Protein AF-A0A3P7EBY6-F1 (afdb_monomer_lite)

InterPro domains:
  IPR000242 Tyrosine-specific protein phosphatase, PTPase domain [PF00102] (104-164)
  IPR000242 Tyrosine-specific protein phosphatase, PTPase domain [PR00700] (129-136)
  IPR000242 Tyrosine-specific protein phosphatase, PTPase domain [PR00700] (144-164)
  IPR000242 Tyrosine-specific protein phosphatase, PTPase domain [PS50055] (105-172)
  IPR029021 Protein-tyrosine phosphatase-like [G3DSA:3.90.190.10] (62-171)
  IPR029021 Protein-tyrosine phosphatase-like [SSF52799] (68-164)
  IPR052782 Oocyte-to-zygote transition regulator [PTHR46163] (45-164)

pLDDT: mean 78.59, std 18.05, range [39.81, 97.44]

Structure (mmCIF, N/CA/C/O backbone):
data_AF-A0A3P7EBY6-F1
#
_entry.id   AF-A0A3P7EBY6-F1
#
loop_
_atom_site.group_PDB
_atom_site.id
_atom_site.type_symbol
_atom_site.label_atom_id
_atom_site.label_alt_id
_atom_site.label_comp_id
_atom_site.label_asym_id
_atom_site.label_entity_id
_atom_site.label_seq_id
_atom_site.pdbx_PDB_ins_code
_atom_site.Cartn_x
_atom_site.Cartn_y
_atom_site.Cartn_z
_atom_site.occupancy
_atom_site.B_iso_or_equiv
_atom_site.auth_seq_id
_atom_site.auth_comp_id
_atom_site.auth_asym_id
_atom_site.auth_atom_id
_atom_site.pdbx_PDB_model_num
ATOM 1 N N . MET A 1 1 ? -23.278 27.449 -33.862 1.00 55.69 1 MET A N 1
ATOM 2 C CA . MET A 1 1 ? -21.908 27.290 -33.321 1.00 55.69 1 MET A CA 1
ATOM 3 C C . MET A 1 1 ? -21.317 26.051 -33.979 1.00 55.69 1 MET A C 1
ATOM 5 O O . MET A 1 1 ? -21.921 24.999 -33.848 1.00 55.69 1 MET A O 1
ATOM 9 N N . THR A 1 2 ? -20.261 26.179 -34.785 1.00 80.12 2 THR A N 1
ATOM 10 C CA . THR A 1 2 ? -19.724 25.064 -35.589 1.00 80.12 2 THR A CA 1
ATOM 11 C C . THR A 1 2 ? -18.794 24.164 -34.770 1.00 80.12 2 THR A C 1
ATOM 13 O O . THR A 1 2 ? -18.192 24.604 -33.789 1.00 80.12 2 THR A O 1
ATOM 16 N N . GLU A 1 3 ? -18.652 22.904 -35.182 1.00 73.94 3 GLU A N 1
ATOM 17 C CA . GLU A 1 3 ? -17.787 21.900 -34.542 1.00 73.94 3 GLU A CA 1
ATOM 18 C C . GLU A 1 3 ? -16.321 22.367 -34.421 1.00 73.94 3 GLU A C 1
ATOM 20 O O . GLU A 1 3 ? -15.676 22.180 -33.385 1.00 73.94 3 GLU A O 1
ATOM 25 N N . ALA A 1 4 ? -15.829 23.104 -35.424 1.00 78.50 4 ALA A N 1
ATOM 26 C CA . ALA A 1 4 ? -14.504 23.723 -35.410 1.00 78.50 4 ALA A CA 1
ATOM 27 C C . ALA A 1 4 ? -14.324 24.736 -34.258 1.00 78.50 4 ALA A C 1
ATOM 29 O O . ALA A 1 4 ? -13.286 24.737 -33.587 1.00 78.50 4 ALA A O 1
ATOM 30 N N . ASN A 1 5 ? -15.350 25.545 -33.961 1.00 78.69 5 ASN A N 1
ATOM 31 C CA . ASN A 1 5 ? -15.311 26.505 -32.852 1.00 78.69 5 ASN A CA 1
ATOM 32 C C . ASN A 1 5 ? -15.300 25.796 -31.486 1.00 78.69 5 ASN A C 1
ATOM 34 O O . ASN A 1 5 ? -14.632 26.257 -30.556 1.00 78.69 5 ASN A O 1
ATOM 38 N N . TRP A 1 6 ? -15.975 24.648 -31.360 1.00 72.88 6 TRP A N 1
ATOM 39 C CA . TRP A 1 6 ? -15.968 23.847 -30.131 1.00 72.88 6 TRP A CA 1
ATOM 40 C C . TRP A 1 6 ? -14.600 23.204 -29.863 1.00 72.88 6 TRP A C 1
ATOM 42 O O . TRP A 1 6 ? -14.084 23.291 -28.743 1.00 72.88 6 TRP A O 1
ATOM 52 N N . LEU A 1 7 ? -13.969 22.630 -30.893 1.00 80.06 7 LEU A N 1
ATOM 53 C CA . LEU A 1 7 ? -12.623 22.055 -30.799 1.00 80.06 7 LEU A CA 1
ATOM 54 C C . LEU A 1 7 ? -11.572 23.113 -30.441 1.00 80.06 7 LEU A C 1
ATOM 56 O O . LEU A 1 7 ? -10.727 22.875 -29.572 1.00 80.06 7 LEU A O 1
ATOM 60 N N . HIS A 1 8 ? -11.650 24.304 -31.043 1.00 80.81 8 HIS A N 1
ATOM 61 C CA . HIS A 1 8 ? -10.743 25.406 -30.723 1.00 80.81 8 HIS A CA 1
ATOM 62 C C . HIS A 1 8 ? -10.904 25.873 -29.267 1.00 80.81 8 HIS A C 1
ATOM 64 O O . HIS A 1 8 ? -9.916 25.985 -28.536 1.00 80.81 8 HIS A O 1
ATOM 70 N N . ALA A 1 9 ? -12.143 26.048 -28.798 1.00 79.19 9 ALA A N 1
ATOM 71 C CA . ALA A 1 9 ? -12.421 26.421 -27.412 1.00 79.19 9 ALA A CA 1
ATOM 72 C C . ALA A 1 9 ? -11.970 25.340 -26.408 1.00 79.19 9 ALA A C 1
ATOM 74 O O . ALA A 1 9 ? -11.449 25.664 -25.339 1.00 79.19 9 ALA A O 1
ATOM 75 N N . LYS A 1 10 ? -12.109 24.049 -26.747 1.00 79.12 10 LYS A N 1
ATOM 76 C CA . LYS A 1 10 ? -11.603 22.927 -25.935 1.00 79.12 10 LYS A CA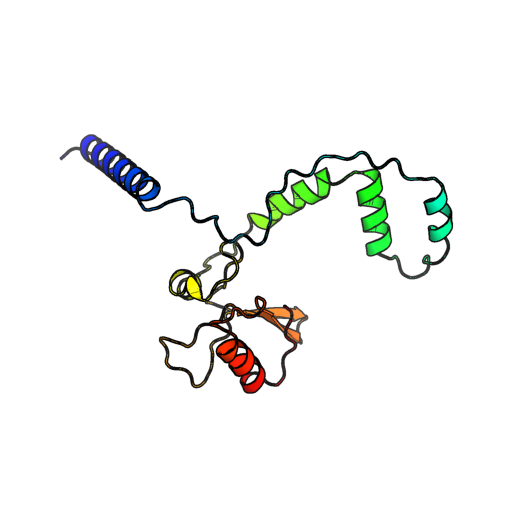 1
ATOM 77 C C . LYS A 1 10 ? -10.072 22.934 -25.860 1.00 79.12 10 LYS A C 1
ATOM 79 O O . LYS A 1 10 ? -9.518 22.754 -24.775 1.00 79.12 10 LYS A O 1
ATOM 84 N N . LYS A 1 11 ? -9.389 23.217 -26.976 1.00 79.38 11 LYS A N 1
ATOM 85 C CA . LYS A 1 11 ? -7.922 23.331 -27.039 1.00 79.38 11 LYS A CA 1
ATOM 86 C C . LYS A 1 11 ? -7.398 24.527 -26.239 1.00 79.38 11 LYS A C 1
ATOM 88 O O . LYS A 1 11 ? -6.417 24.373 -25.514 1.00 79.38 11 LYS A O 1
ATOM 93 N N . MET A 1 12 ? -8.066 25.681 -26.309 1.00 69.88 12 MET A N 1
ATOM 94 C CA . MET A 1 12 ? -7.715 26.864 -25.510 1.00 69.88 12 MET A CA 1
ATOM 95 C C . MET A 1 12 ? -7.934 26.628 -24.010 1.00 69.88 12 MET A C 1
ATOM 97 O O . MET A 1 12 ? -7.006 26.830 -23.232 1.00 69.88 12 MET A O 1
ATOM 101 N N . ARG A 1 13 ? -9.087 26.074 -23.597 1.00 69.06 13 ARG A N 1
ATOM 102 C CA . ARG A 1 13 ? -9.335 25.699 -22.188 1.00 69.06 13 ARG A CA 1
ATOM 103 C C . ARG A 1 13 ? -8.310 24.697 -21.655 1.00 69.06 13 ARG A C 1
ATOM 105 O O . ARG A 1 13 ? -7.880 24.811 -20.511 1.00 69.06 13 ARG A O 1
ATOM 112 N N . SER A 1 14 ? -7.890 23.736 -22.480 1.00 61.41 14 SER A N 1
ATOM 113 C CA . SER A 1 14 ? -6.844 22.780 -22.107 1.00 61.41 14 SER A CA 1
ATOM 114 C C . SER A 1 14 ? -5.485 23.453 -21.913 1.00 61.41 14 SER A C 1
ATOM 116 O O . SER A 1 14 ? -4.763 23.080 -20.992 1.00 61.41 14 SER A O 1
ATOM 118 N N . ARG A 1 15 ? -5.130 24.433 -22.758 1.00 59.91 15 ARG A N 1
ATOM 119 C CA . ARG A 1 15 ? -3.878 25.200 -22.642 1.00 59.91 15 ARG A CA 1
ATOM 120 C C . ARG A 1 15 ? -3.870 26.092 -21.405 1.00 59.91 15 ARG A C 1
ATOM 122 O O . ARG A 1 15 ? -2.867 26.108 -20.698 1.00 59.91 15 ARG A O 1
ATOM 129 N N . GLU A 1 16 ? -4.981 26.763 -21.114 1.00 51.06 16 GLU A N 1
ATOM 130 C CA . GLU A 1 16 ? -5.106 27.614 -19.927 1.00 51.06 16 GLU A CA 1
ATOM 131 C C . GLU A 1 16 ? -5.027 26.776 -18.643 1.00 51.06 16 GLU A C 1
ATOM 133 O O . GLU A 1 16 ? -4.253 27.095 -17.745 1.00 51.06 16 GLU A O 1
ATOM 138 N N . ARG A 1 17 ? -5.703 25.615 -18.605 1.00 51.56 17 ARG A N 1
ATOM 139 C CA . ARG A 1 17 ? -5.582 24.646 -17.501 1.00 51.56 17 ARG A CA 1
ATOM 140 C C . ARG A 1 17 ? -4.140 24.158 -17.319 1.00 51.56 17 ARG A C 1
ATOM 142 O O . ARG A 1 17 ? -3.682 24.041 -16.188 1.00 51.56 17 ARG A O 1
ATOM 149 N N . PHE A 1 18 ? -3.407 23.923 -18.411 1.00 50.25 18 PHE A N 1
ATOM 150 C CA . PHE A 1 18 ? -1.994 23.524 -18.365 1.00 50.25 18 PHE A CA 1
ATOM 151 C C . PHE A 1 18 ? -1.070 24.634 -17.834 1.00 50.25 18 PHE A C 1
ATOM 153 O O . PHE A 1 18 ? -0.132 24.343 -17.094 1.00 50.25 18 PHE A O 1
ATOM 160 N N . LYS A 1 19 ? -1.328 25.903 -18.184 1.00 50.75 19 LYS A N 1
ATOM 161 C CA . LYS A 1 19 ? -0.573 27.055 -17.661 1.00 50.75 19 LYS A CA 1
ATOM 162 C C . LYS A 1 19 ? -0.847 27.295 -16.179 1.00 50.75 19 LYS A C 1
ATOM 164 O O . LYS A 1 19 ? 0.099 27.531 -15.437 1.00 50.75 19 LYS A O 1
ATOM 169 N N . VAL A 1 20 ? -2.101 27.162 -15.739 1.00 50.56 20 VAL A N 1
ATOM 170 C CA . VAL A 1 20 ? -2.476 27.253 -14.318 1.00 50.56 20 VAL A CA 1
ATOM 171 C C . VAL A 1 20 ? -1.759 26.175 -13.496 1.00 50.56 20 VAL A C 1
ATOM 173 O O . VAL A 1 20 ? -1.232 26.479 -12.434 1.00 50.56 20 VAL A O 1
ATOM 176 N N . ILE A 1 21 ? -1.629 24.950 -14.022 1.00 48.53 21 ILE A N 1
ATOM 177 C CA . ILE A 1 21 ? -0.858 23.877 -13.366 1.00 48.53 21 ILE A CA 1
ATOM 178 C C . ILE A 1 21 ? 0.635 24.231 -13.239 1.00 48.53 21 ILE A C 1
ATOM 180 O O . ILE A 1 21 ? 1.239 23.903 -12.227 1.00 48.53 21 ILE A O 1
ATOM 184 N N . ARG A 1 22 ? 1.240 24.908 -14.228 1.00 49.22 22 ARG A N 1
ATOM 185 C CA . ARG A 1 22 ? 2.650 25.346 -14.145 1.00 49.22 22 ARG A CA 1
ATOM 186 C C . ARG A 1 22 ? 2.864 26.595 -13.282 1.00 49.22 22 ARG A C 1
ATOM 188 O O . ARG A 1 22 ? 3.963 26.781 -12.777 1.00 49.22 22 ARG A O 1
ATOM 195 N N . GLY A 1 23 ? 1.859 27.463 -13.157 1.00 39.81 23 GLY A N 1
ATOM 196 C CA . GLY A 1 23 ? 1.948 28.711 -12.391 1.00 39.81 23 GLY A CA 1
ATOM 197 C C . GLY A 1 23 ? 1.643 28.560 -10.898 1.00 39.81 23 GLY A C 1
ATOM 198 O O . GLY A 1 23 ? 2.050 29.406 -10.102 1.00 39.81 23 GLY A O 1
ATOM 199 N N . ILE A 1 24 ? 0.948 27.495 -10.489 1.00 51.81 24 ILE A N 1
ATOM 200 C CA . ILE A 1 24 ? 0.654 27.245 -9.077 1.00 51.81 24 ILE A CA 1
ATOM 201 C C . ILE A 1 24 ? 1.839 26.522 -8.433 1.00 51.81 24 ILE A C 1
ATOM 203 O O . ILE A 1 24 ? 1.903 25.301 -8.417 1.00 51.81 24 ILE A O 1
ATOM 207 N N . LYS A 1 25 ? 2.701 27.355 -7.842 1.00 42.94 25 LYS A N 1
ATOM 208 C CA . LYS A 1 25 ? 3.658 27.078 -6.761 1.00 42.94 25 LYS A CA 1
ATOM 209 C C . LYS A 1 25 ? 4.818 26.134 -7.081 1.00 42.94 25 LYS A C 1
ATOM 211 O O . LYS A 1 25 ? 4.666 25.085 -7.688 1.00 42.94 25 LYS A O 1
ATOM 216 N N . GLY A 1 26 ? 5.990 26.592 -6.632 1.00 41.97 26 GLY A N 1
ATOM 217 C CA . GLY A 1 26 ? 7.300 25.985 -6.811 1.00 41.97 26 GLY A CA 1
ATOM 218 C C . GLY A 1 26 ? 7.268 24.474 -6.692 1.00 41.97 26 GLY A C 1
ATOM 219 O O . GLY A 1 26 ? 6.550 23.936 -5.859 1.00 41.97 26 GLY A O 1
ATOM 220 N N . GLU A 1 27 ? 8.036 23.849 -7.575 1.00 49.44 27 GLU A N 1
ATOM 221 C CA . GLU A 1 27 ? 8.245 22.419 -7.761 1.00 49.44 27 GLU A CA 1
ATOM 222 C C . GLU A 1 27 ? 8.594 21.723 -6.439 1.00 49.44 27 GLU A C 1
ATOM 224 O O . GLU A 1 27 ? 9.742 21.401 -6.140 1.00 49.44 27 GLU A O 1
ATOM 229 N N . GLU A 1 28 ? 7.577 21.536 -5.602 1.00 54.88 28 GLU A N 1
ATOM 230 C CA . GLU A 1 28 ? 7.623 20.734 -4.400 1.00 54.88 28 GLU A CA 1
ATOM 231 C C . GLU A 1 28 ? 7.892 19.327 -4.917 1.00 54.88 28 GLU A C 1
ATOM 233 O O . GLU A 1 28 ? 7.037 18.719 -5.569 1.00 54.88 28 GLU A O 1
ATOM 238 N N . ARG A 1 29 ? 9.149 18.886 -4.776 1.00 55.50 29 ARG A N 1
ATOM 239 C CA . ARG A 1 29 ? 9.632 17.605 -5.296 1.00 55.50 29 ARG A CA 1
ATOM 240 C C . ARG A 1 29 ? 8.568 16.547 -5.033 1.00 55.50 29 ARG A C 1
ATOM 242 O O . ARG A 1 29 ? 8.232 16.290 -3.877 1.00 55.50 29 ARG A O 1
ATOM 249 N N . ARG A 1 30 ? 8.028 15.952 -6.105 1.00 67.19 30 ARG A N 1
ATOM 250 C CA . ARG A 1 30 ? 7.052 14.863 -5.991 1.00 67.19 30 ARG A CA 1
ATOM 251 C C . ARG A 1 30 ? 7.639 13.820 -5.049 1.00 67.19 30 ARG A C 1
ATOM 253 O O . ARG A 1 30 ? 8.742 13.338 -5.289 1.00 67.19 30 ARG A O 1
ATOM 260 N N . LYS A 1 31 ? 6.928 13.510 -3.965 1.00 79.25 31 LYS A N 1
ATOM 261 C CA . LYS A 1 31 ? 7.347 12.488 -3.004 1.00 79.25 31 LYS A CA 1
ATOM 262 C C . LYS A 1 31 ? 7.242 11.131 -3.706 1.00 79.25 31 LYS A C 1
ATOM 264 O O . LYS A 1 31 ? 6.161 10.551 -3.718 1.00 79.25 31 LYS A O 1
ATOM 269 N N . THR A 1 32 ? 8.289 10.676 -4.387 1.00 84.56 32 THR A N 1
ATOM 270 C CA . THR A 1 32 ? 8.310 9.383 -5.088 1.00 84.56 32 THR A CA 1
ATOM 271 C C . THR A 1 32 ? 9.059 8.344 -4.265 1.00 84.56 32 THR A C 1
ATOM 273 O O . THR A 1 32 ? 10.015 8.664 -3.557 1.00 84.56 32 THR A O 1
ATOM 276 N N . TYR A 1 33 ? 8.607 7.096 -4.331 1.00 81.12 33 TYR A N 1
ATOM 277 C CA . TYR A 1 33 ? 9.294 5.954 -3.744 1.00 81.12 33 TYR A CA 1
ATOM 278 C C . TYR A 1 33 ? 10.579 5.652 -4.514 1.00 81.12 33 TYR A C 1
ATOM 280 O O . TYR A 1 33 ? 11.635 5.426 -3.924 1.00 81.12 33 TYR A O 1
ATOM 288 N N . ILE A 1 34 ? 10.503 5.710 -5.846 1.00 78.12 34 ILE A N 1
ATOM 289 C CA . ILE A 1 34 ? 11.665 5.538 -6.713 1.00 78.12 34 ILE A CA 1
ATOM 290 C C . ILE A 1 34 ? 12.406 6.868 -6.768 1.00 78.12 34 ILE A C 1
ATOM 292 O O . ILE A 1 34 ? 11.870 7.879 -7.233 1.00 78.12 34 ILE A O 1
ATOM 296 N N . LYS A 1 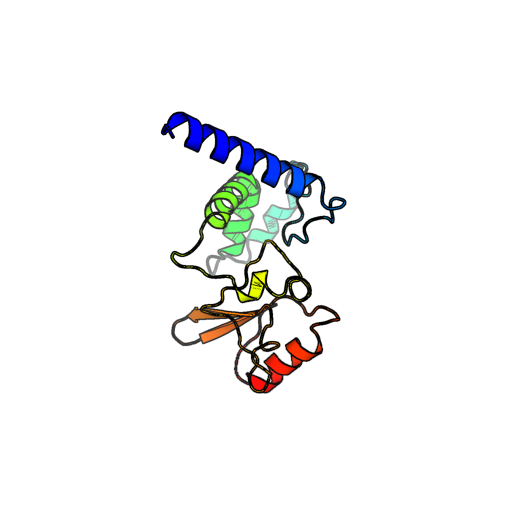35 ? 13.648 6.869 -6.286 1.00 71.50 35 LYS A N 1
ATOM 297 C CA . LYS A 1 35 ? 14.572 7.972 -6.521 1.00 71.50 35 LYS A CA 1
ATOM 298 C C . LYS A 1 35 ? 15.130 7.793 -7.926 1.00 71.50 35 LYS A C 1
ATOM 300 O O . LYS A 1 35 ? 15.818 6.809 -8.182 1.00 71.50 35 LYS A O 1
ATOM 305 N N . ASP A 1 36 ? 14.828 8.727 -8.823 1.00 62.28 36 ASP A N 1
ATOM 306 C CA . ASP A 1 36 ? 15.448 8.803 -10.149 1.00 62.28 36 ASP A CA 1
ATOM 307 C C . ASP A 1 36 ? 16.916 9.258 -9.998 1.00 62.28 36 ASP A C 1
ATOM 309 O O . ASP A 1 36 ? 17.314 10.337 -10.431 1.00 62.28 36 ASP A O 1
ATOM 313 N N . GLU A 1 37 ? 17.735 8.472 -9.302 1.00 56.56 37 GLU A N 1
ATOM 314 C CA . GLU A 1 37 ? 19.181 8.631 -9.343 1.00 56.56 37 GLU A CA 1
ATOM 315 C C . GLU A 1 37 ? 19.650 8.017 -10.662 1.00 56.56 37 GLU A C 1
ATOM 317 O O . GLU A 1 37 ? 19.382 6.850 -10.952 1.00 56.56 37 GLU A O 1
ATOM 322 N N . ALA A 1 38 ? 20.305 8.821 -11.502 1.00 50.88 38 ALA A N 1
ATOM 323 C CA . ALA A 1 38 ? 20.929 8.323 -12.717 1.00 50.88 38 ALA A CA 1
ATOM 324 C C . ALA A 1 38 ? 21.962 7.262 -12.318 1.00 50.88 38 ALA A C 1
ATOM 326 O O . ALA A 1 38 ? 23.041 7.599 -11.825 1.00 50.88 38 ALA A O 1
ATOM 327 N N . VAL A 1 39 ? 21.616 5.984 -12.490 1.00 52.25 39 VAL A N 1
ATOM 328 C CA . VAL A 1 39 ? 22.536 4.875 -12.249 1.00 52.25 39 VAL A CA 1
ATOM 329 C C . VAL A 1 39 ? 23.691 5.050 -13.227 1.00 52.25 39 VAL A C 1
ATOM 331 O O . VAL A 1 39 ? 23.535 4.831 -14.427 1.00 52.25 39 VAL A O 1
ATOM 334 N N . LYS A 1 40 ? 24.844 5.504 -12.724 1.00 48.12 40 LYS A N 1
ATOM 335 C CA . LYS A 1 40 ? 26.095 5.425 -13.473 1.00 48.12 40 LYS A CA 1
ATOM 336 C C . LYS A 1 40 ? 26.365 3.939 -13.664 1.00 48.12 40 LYS A C 1
ATOM 338 O O . LYS A 1 40 ? 26.523 3.218 -12.685 1.00 48.12 40 LYS A O 1
ATOM 343 N N . GLU A 1 41 ? 26.316 3.492 -14.912 1.00 50.03 41 GLU A N 1
ATOM 344 C CA . GLU A 1 41 ? 26.672 2.138 -15.328 1.00 50.03 41 GLU A CA 1
ATOM 345 C C . GLU A 1 41 ? 28.157 1.962 -14.970 1.00 50.03 41 GLU A C 1
ATOM 347 O O . GLU A 1 41 ? 29.035 2.474 -15.656 1.00 50.03 41 GLU A O 1
ATOM 352 N N . VAL A 1 42 ? 28.435 1.392 -13.795 1.00 50.78 42 VAL A N 1
ATOM 353 C CA . VAL A 1 42 ? 29.789 0.987 -13.421 1.00 50.78 42 VAL A CA 1
ATOM 354 C C . V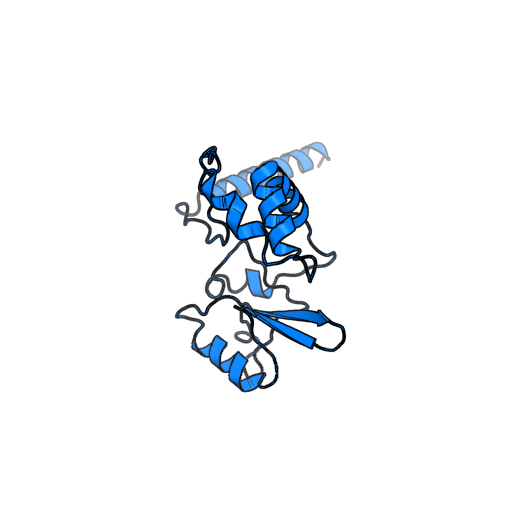AL A 1 42 ? 29.897 -0.455 -13.874 1.00 50.78 42 VAL A C 1
ATOM 356 O O . VAL A 1 42 ? 29.214 -1.321 -13.321 1.00 50.78 42 VAL A O 1
ATOM 359 N N . ASP A 1 43 ? 30.699 -0.698 -14.906 1.00 47.66 43 ASP A N 1
ATOM 360 C CA . ASP A 1 43 ? 31.098 -2.045 -15.291 1.00 47.66 43 ASP A CA 1
ATOM 361 C C . ASP A 1 43 ? 31.915 -2.618 -14.128 1.00 47.66 43 ASP A C 1
ATOM 363 O O . ASP A 1 43 ? 33.111 -2.375 -13.989 1.00 47.66 43 ASP A O 1
ATOM 367 N N . LEU A 1 44 ? 31.234 -3.296 -13.205 1.00 50.78 44 LEU A N 1
ATOM 368 C CA . LEU A 1 44 ? 31.888 -4.054 -12.151 1.00 50.78 44 LEU A CA 1
ATOM 369 C C . LEU A 1 44 ? 32.526 -5.268 -12.824 1.00 50.78 44 LEU A C 1
ATOM 371 O O . LEU A 1 44 ? 31.862 -6.280 -13.053 1.00 50.78 44 LEU A O 1
ATOM 375 N N . GLU A 1 45 ? 33.803 -5.154 -13.177 1.00 49.31 45 GLU A N 1
ATOM 376 C CA . GLU A 1 45 ? 34.631 -6.310 -13.500 1.00 49.31 45 GLU A CA 1
ATOM 377 C C . GLU A 1 45 ? 34.637 -7.228 -12.267 1.00 49.31 45 GLU A C 1
ATOM 379 O O . GLU A 1 45 ? 35.133 -6.874 -11.199 1.00 49.31 45 GLU A O 1
ATOM 384 N N . LEU A 1 46 ? 33.965 -8.378 -12.376 1.00 49.56 46 LEU A N 1
ATOM 385 C CA . LEU A 1 46 ? 33.843 -9.345 -11.287 1.00 49.56 46 LEU A CA 1
ATOM 386 C C . LEU A 1 46 ? 35.225 -9.918 -10.943 1.00 49.56 46 LEU A C 1
ATOM 388 O O . LEU A 1 46 ? 35.777 -10.711 -11.711 1.00 49.56 46 LEU A O 1
ATOM 392 N N . ASP A 1 47 ? 35.737 -9.583 -9.760 1.00 43.12 47 ASP A N 1
ATOM 393 C CA . ASP A 1 47 ? 36.972 -10.163 -9.240 1.00 43.12 47 ASP A CA 1
ATOM 394 C C . ASP A 1 47 ? 36.871 -11.689 -9.090 1.00 43.12 47 ASP A C 1
ATOM 396 O O . ASP A 1 47 ? 35.883 -12.253 -8.602 1.00 43.12 47 ASP A O 1
ATOM 400 N N . SER A 1 48 ? 37.951 -12.371 -9.484 1.00 52.22 48 SER A N 1
ATOM 401 C CA . SER A 1 48 ? 38.066 -13.836 -9.537 1.00 52.22 48 SER A CA 1
ATOM 402 C C . SER A 1 48 ? 37.787 -14.538 -8.200 1.00 52.22 48 SER A C 1
ATOM 404 O O . SER A 1 48 ? 37.461 -15.724 -8.203 1.00 52.22 48 SER A O 1
ATOM 406 N N . ALA A 1 49 ? 37.873 -13.822 -7.077 1.00 47.56 49 ALA A N 1
ATOM 407 C CA . ALA A 1 49 ? 37.624 -14.352 -5.737 1.00 47.56 49 ALA A CA 1
ATOM 408 C C . ALA A 1 49 ? 36.165 -14.800 -5.511 1.00 47.56 49 ALA A C 1
ATOM 410 O O . ALA A 1 49 ? 35.899 -15.596 -4.616 1.00 47.56 49 ALA A O 1
ATOM 411 N N . TYR A 1 50 ? 35.208 -14.345 -6.331 1.00 48.28 50 TYR A N 1
ATOM 412 C CA . TYR A 1 50 ? 33.801 -14.739 -6.181 1.00 48.28 50 TYR A CA 1
ATOM 413 C C . TYR A 1 50 ? 33.490 -16.150 -6.718 1.00 48.28 50 TYR A C 1
ATOM 415 O O . TYR A 1 50 ? 32.433 -16.707 -6.425 1.00 48.28 50 TYR A O 1
ATOM 423 N N . LYS A 1 51 ? 34.400 -16.765 -7.488 1.00 49.38 51 LYS A N 1
ATOM 424 C CA . LYS A 1 51 ? 34.172 -18.101 -8.065 1.00 49.38 51 LYS A CA 1
ATOM 425 C C . LYS A 1 51 ? 34.081 -19.207 -7.006 1.00 49.38 51 LYS A C 1
ATOM 427 O O . LYS A 1 51 ? 33.358 -20.176 -7.228 1.00 49.38 51 LYS A O 1
ATOM 432 N N . ASP A 1 52 ? 34.722 -19.036 -5.851 1.00 48.09 52 ASP A N 1
ATOM 433 C CA . ASP A 1 52 ? 34.850 -20.105 -4.851 1.00 48.09 52 ASP A CA 1
ATOM 434 C C . ASP A 1 52 ? 33.659 -20.195 -3.880 1.00 48.09 52 ASP A C 1
ATOM 436 O O . ASP A 1 52 ? 33.399 -21.253 -3.310 1.00 48.09 52 ASP A O 1
ATOM 440 N N . ALA A 1 53 ? 32.856 -19.133 -3.741 1.00 48.91 53 ALA A N 1
ATOM 441 C CA . ALA A 1 53 ? 31.669 -19.142 -2.876 1.00 48.91 53 ALA A CA 1
ATOM 442 C C . ALA A 1 53 ? 30.487 -19.960 -3.450 1.00 48.91 53 ALA A C 1
ATOM 444 O O . ALA A 1 53 ? 29.500 -20.206 -2.760 1.00 48.91 53 ALA A O 1
ATOM 445 N N . ILE A 1 54 ? 30.579 -20.390 -4.712 1.00 48.28 54 ILE A N 1
ATOM 446 C CA . ILE A 1 54 ? 29.477 -20.976 -5.493 1.00 48.28 54 ILE A CA 1
ATOM 447 C C . ILE A 1 54 ? 29.251 -22.466 -5.181 1.00 48.28 54 ILE A C 1
ATOM 449 O O . ILE A 1 54 ? 28.161 -22.985 -5.405 1.00 48.28 54 ILE A O 1
ATOM 453 N N . ALA A 1 55 ? 30.239 -23.174 -4.631 1.00 48.03 55 ALA A N 1
ATOM 454 C CA . ALA A 1 55 ? 30.167 -24.632 -4.503 1.00 48.03 55 ALA A CA 1
ATOM 455 C C . ALA A 1 55 ? 29.214 -25.149 -3.401 1.00 48.03 55 ALA A C 1
ATOM 457 O O . ALA A 1 55 ? 28.968 -26.351 -3.331 1.00 48.03 55 ALA A O 1
ATOM 458 N N . VAL A 1 56 ? 28.680 -24.288 -2.525 1.00 48.38 56 VAL A N 1
ATOM 459 C CA . VAL A 1 56 ? 28.008 -24.738 -1.287 1.00 48.38 56 VAL A CA 1
ATOM 460 C C . VAL A 1 56 ? 26.473 -24.777 -1.372 1.00 48.38 56 VAL A C 1
ATOM 462 O O . VAL A 1 56 ? 25.844 -25.442 -0.551 1.00 48.38 56 VAL A O 1
ATOM 465 N N . THR A 1 57 ? 25.827 -24.158 -2.362 1.00 44.00 57 THR A N 1
ATOM 466 C CA . THR A 1 57 ? 24.351 -24.009 -2.366 1.00 44.00 57 THR A CA 1
ATOM 467 C C . THR A 1 57 ? 23.588 -24.952 -3.306 1.00 44.00 57 THR A C 1
ATOM 469 O O . THR A 1 57 ? 22.379 -24.814 -3.476 1.00 44.00 57 THR A O 1
ATOM 472 N N . ASP A 1 58 ? 24.242 -25.977 -3.853 1.00 49.75 58 ASP A N 1
ATOM 473 C CA . ASP A 1 58 ? 23.739 -26.793 -4.973 1.00 49.75 58 ASP A CA 1
ATOM 474 C C . ASP A 1 58 ? 22.609 -27.806 -4.645 1.00 49.75 58 ASP A C 1
ATOM 476 O O . ASP A 1 58 ? 22.492 -28.843 -5.295 1.00 49.75 58 ASP A O 1
ATOM 480 N N . LYS A 1 59 ? 21.767 -27.581 -3.620 1.00 50.78 59 LYS A N 1
ATOM 481 C CA . LYS A 1 59 ? 20.715 -28.559 -3.233 1.00 50.78 59 LYS A CA 1
ATOM 482 C C . LYS A 1 59 ? 19.289 -28.058 -3.051 1.00 50.78 59 LYS A C 1
ATOM 484 O O . LYS A 1 59 ? 18.392 -28.859 -2.808 1.00 50.78 59 LYS A O 1
ATOM 489 N N . ILE A 1 60 ? 19.028 -26.788 -3.288 1.00 52.81 60 ILE A N 1
ATOM 490 C CA . ILE A 1 60 ? 17.694 -26.276 -3.610 1.00 52.81 60 ILE A CA 1
ATOM 491 C C . ILE A 1 60 ? 18.014 -25.252 -4.672 1.00 52.81 60 ILE A C 1
ATOM 493 O O . ILE A 1 60 ? 18.786 -24.360 -4.354 1.00 52.81 60 ILE A O 1
ATOM 497 N N . GLY A 1 61 ? 17.541 -25.421 -5.912 1.00 58.75 61 GLY A N 1
ATOM 498 C CA . GLY A 1 61 ? 17.846 -24.488 -6.999 1.00 58.75 61 GLY A CA 1
ATOM 499 C C . GLY A 1 61 ? 17.550 -23.069 -6.532 1.00 58.75 61 GLY A C 1
ATOM 500 O O . GLY A 1 61 ? 16.388 -22.667 -6.464 1.00 58.75 61 GLY A O 1
ATOM 501 N N . ASP A 1 62 ? 18.589 -22.372 -6.081 1.00 77.00 62 ASP A N 1
ATOM 502 C CA . ASP A 1 62 ? 18.423 -21.141 -5.340 1.00 77.00 62 ASP A CA 1
ATOM 503 C C . ASP A 1 62 ? 18.140 -20.085 -6.391 1.00 77.00 62 ASP A C 1
ATOM 505 O O . ASP A 1 62 ? 19.040 -19.552 -7.041 1.00 77.00 62 ASP A O 1
ATOM 509 N N . ASN A 1 63 ? 16.852 -19.843 -6.622 1.00 83.25 63 ASN A N 1
ATOM 510 C CA . ASN A 1 63 ? 16.393 -18.861 -7.591 1.00 83.25 63 ASN A CA 1
ATOM 511 C C . ASN A 1 63 ? 17.039 -17.492 -7.331 1.00 83.25 63 ASN A C 1
ATOM 513 O O . ASN A 1 63 ? 17.209 -16.727 -8.278 1.00 83.25 63 ASN A O 1
ATOM 517 N N . ALA A 1 64 ? 17.430 -17.183 -6.085 1.00 86.75 64 ALA A N 1
ATOM 518 C CA . ALA A 1 64 ? 18.183 -15.975 -5.784 1.00 86.75 64 ALA A CA 1
ATOM 519 C C . ALA A 1 64 ? 19.604 -16.052 -6.354 1.00 86.75 64 ALA A C 1
ATOM 521 O O . ALA A 1 64 ? 20.020 -15.120 -7.038 1.00 86.75 64 ALA A O 1
ATOM 522 N N . PHE A 1 65 ? 20.319 -17.163 -6.159 1.00 86.75 65 PHE A N 1
ATOM 523 C CA . PHE A 1 65 ? 21.643 -17.370 -6.750 1.00 86.75 65 PHE A CA 1
ATOM 524 C C . PHE A 1 65 ? 21.609 -17.300 -8.286 1.00 86.75 65 PHE A C 1
ATOM 526 O O . PHE A 1 65 ? 22.413 -16.597 -8.901 1.00 86.75 65 PHE A O 1
ATOM 533 N N . GLU A 1 66 ? 20.634 -17.954 -8.920 1.00 87.06 66 GLU A N 1
ATOM 534 C CA . GLU A 1 66 ? 20.439 -17.878 -10.373 1.00 87.06 66 GLU A CA 1
ATOM 535 C C . GLU A 1 66 ? 20.088 -16.472 -10.862 1.00 87.06 66 GLU A C 1
ATOM 537 O O . GLU A 1 66 ? 20.590 -16.023 -11.900 1.00 87.06 66 GLU A O 1
ATOM 542 N N . CYS A 1 67 ? 19.263 -15.749 -10.104 1.00 84.94 67 CYS A N 1
ATOM 543 C CA . CYS A 1 67 ? 18.931 -14.355 -10.371 1.00 84.94 67 CYS A CA 1
ATOM 544 C C . CYS A 1 67 ? 20.185 -13.474 -10.310 1.00 84.94 67 CYS A C 1
ATOM 546 O O . CYS A 1 67 ? 20.485 -12.779 -11.282 1.00 84.94 67 CYS A O 1
ATOM 548 N N . VAL A 1 68 ? 20.969 -13.570 -9.228 1.00 90.75 68 VAL A N 1
ATOM 549 C CA . VAL A 1 68 ? 22.229 -12.829 -9.050 1.00 90.75 68 VAL A CA 1
ATOM 550 C C . VAL A 1 68 ? 23.187 -13.137 -10.196 1.00 90.75 68 VAL A C 1
ATOM 552 O O . VAL A 1 68 ? 23.663 -12.224 -10.866 1.00 90.75 68 VAL A O 1
ATOM 555 N N . ARG A 1 69 ? 23.401 -14.419 -10.507 1.00 90.00 69 ARG A N 1
ATOM 556 C CA . ARG A 1 69 ? 24.259 -14.853 -11.615 1.00 90.00 69 ARG A CA 1
ATOM 557 C C . ARG A 1 69 ? 23.799 -14.295 -12.963 1.00 90.00 69 ARG A C 1
ATOM 559 O O . ARG A 1 69 ? 24.627 -13.905 -13.786 1.00 90.00 69 ARG A O 1
ATOM 566 N N . THR A 1 70 ? 22.491 -14.248 -13.199 1.00 89.81 70 THR A N 1
ATOM 567 C CA . THR A 1 70 ? 21.907 -13.687 -14.424 1.00 89.81 70 THR A CA 1
ATOM 568 C C . THR A 1 70 ? 22.093 -12.172 -14.495 1.00 89.81 70 THR A C 1
ATOM 570 O O . THR A 1 70 ? 22.472 -11.670 -15.555 1.00 89.81 70 THR A O 1
ATOM 573 N N . ILE A 1 71 ? 21.895 -11.456 -13.384 1.00 91.44 71 ILE A N 1
ATOM 574 C CA . ILE A 1 71 ? 22.102 -10.004 -13.285 1.00 91.44 71 ILE A CA 1
ATOM 575 C C . ILE A 1 71 ? 23.578 -9.655 -13.504 1.00 91.44 71 ILE A C 1
ATOM 577 O O . ILE A 1 71 ? 23.870 -8.787 -14.321 1.00 91.44 71 ILE A O 1
ATOM 581 N N . CYS A 1 72 ? 24.517 -10.367 -12.871 1.00 90.81 72 CYS A N 1
ATOM 582 C CA . CYS A 1 72 ? 25.952 -10.141 -13.074 1.00 90.81 72 CYS A CA 1
ATOM 583 C C . CYS A 1 72 ? 26.381 -10.371 -14.533 1.00 90.81 72 CYS A C 1
ATOM 585 O O . CYS A 1 72 ? 27.244 -9.664 -15.036 1.00 90.81 72 CYS A O 1
ATOM 587 N N . ARG A 1 73 ? 25.779 -11.342 -15.235 1.00 92.31 73 ARG A N 1
ATOM 588 C CA . ARG A 1 73 ? 26.125 -11.663 -16.634 1.00 92.31 73 ARG A CA 1
ATOM 589 C C . ARG A 1 73 ? 25.465 -10.752 -17.671 1.00 92.31 73 ARG A C 1
ATOM 591 O O . ARG A 1 73 ? 26.050 -10.523 -18.722 1.00 92.31 73 ARG A O 1
ATOM 598 N N . ARG A 1 74 ? 24.222 -10.314 -17.439 1.00 91.56 74 ARG A N 1
ATOM 599 C CA . ARG A 1 74 ? 23.418 -9.541 -18.412 1.00 91.56 74 ARG A CA 1
ATOM 600 C C . ARG A 1 74 ? 23.297 -8.052 -18.067 1.00 91.56 74 ARG A C 1
ATOM 602 O O . ARG A 1 74 ? 22.711 -7.300 -18.848 1.00 91.56 74 ARG A O 1
ATOM 609 N N . GLY A 1 75 ? 23.811 -7.638 -16.911 1.00 91.56 75 GLY A N 1
ATOM 610 C CA . GLY A 1 75 ? 23.647 -6.296 -16.361 1.00 91.56 75 GLY A CA 1
ATOM 611 C C . GLY A 1 75 ? 22.213 -6.002 -15.904 1.00 91.56 75 GLY A C 1
ATOM 612 O O . GLY A 1 75 ? 21.344 -6.876 -15.856 1.00 91.56 75 GLY A O 1
ATOM 613 N N . LEU A 1 76 ? 21.947 -4.729 -15.592 1.00 90.62 76 LEU A N 1
ATOM 614 C CA . LEU A 1 76 ? 20.646 -4.266 -15.084 1.00 90.62 76 LEU A CA 1
ATOM 615 C C . LEU A 1 76 ? 19.623 -3.948 -16.188 1.00 90.62 76 LEU A C 1
ATOM 617 O O . LEU A 1 76 ? 18.433 -3.802 -15.913 1.00 90.62 76 LEU A O 1
ATOM 621 N N . ARG A 1 77 ? 20.043 -3.843 -17.454 1.00 89.31 77 ARG A N 1
ATOM 622 C CA . ARG A 1 77 ? 19.148 -3.436 -18.555 1.00 89.31 77 ARG A CA 1
ATOM 623 C C . ARG A 1 77 ? 17.909 -4.338 -18.703 1.00 89.31 77 ARG A C 1
ATOM 625 O O . ARG A 1 77 ? 16.821 -3.780 -18.859 1.00 89.31 77 ARG A O 1
ATOM 632 N N . PRO A 1 78 ? 18.008 -5.685 -18.629 1.00 90.62 78 PRO A N 1
ATOM 633 C CA . PRO A 1 78 ? 16.831 -6.549 -18.714 1.00 90.62 78 PRO A CA 1
ATOM 634 C C . PRO A 1 78 ? 15.840 -6.306 -17.570 1.00 90.62 78 PRO A C 1
ATOM 636 O O . PRO A 1 78 ? 14.662 -6.084 -17.833 1.00 90.62 78 PRO A O 1
ATOM 639 N N . ILE A 1 79 ? 16.316 -6.242 -16.320 1.00 89.31 79 ILE A N 1
ATOM 640 C CA . ILE A 1 79 ? 15.438 -6.043 -15.158 1.00 89.31 79 ILE A CA 1
ATOM 641 C C . ILE A 1 79 ? 14.795 -4.649 -15.157 1.00 89.31 79 ILE A C 1
ATOM 643 O O . ILE A 1 79 ? 13.623 -4.513 -14.816 1.00 89.31 79 ILE A O 1
ATOM 647 N N . LEU A 1 80 ? 15.506 -3.617 -15.627 1.00 89.12 80 LEU A N 1
ATOM 648 C CA . LEU A 1 80 ? 14.942 -2.275 -15.807 1.00 89.12 80 LEU A CA 1
ATOM 649 C C . LEU A 1 80 ? 13.849 -2.250 -16.886 1.00 89.12 80 LEU A C 1
ATOM 651 O O . LEU A 1 80 ? 12.831 -1.577 -16.716 1.00 89.12 80 LEU A O 1
ATOM 655 N N . LYS A 1 81 ? 14.027 -2.996 -17.984 1.00 89.31 81 LYS A N 1
ATOM 656 C CA . LYS A 1 81 ? 13.015 -3.134 -19.043 1.00 89.31 81 LYS A CA 1
ATOM 657 C C . LYS A 1 81 ? 11.767 -3.863 -18.538 1.00 89.31 81 LYS A C 1
ATOM 659 O O . LYS A 1 81 ? 10.648 -3.420 -18.819 1.00 89.31 81 LYS A O 1
ATOM 664 N N . ASP A 1 82 ? 11.950 -4.939 -17.779 1.00 89.44 82 ASP A N 1
ATOM 665 C CA . ASP A 1 82 ? 10.850 -5.698 -17.179 1.00 89.44 82 ASP A CA 1
ATOM 666 C C . ASP A 1 82 ? 10.096 -4.832 -16.167 1.00 89.44 82 ASP A C 1
ATOM 668 O O . ASP A 1 82 ? 8.874 -4.698 -16.246 1.00 89.44 82 ASP A O 1
ATOM 672 N N . PHE A 1 83 ? 10.823 -4.122 -15.300 1.00 88.12 83 PHE A N 1
ATOM 673 C CA . PHE A 1 83 ? 10.248 -3.165 -14.361 1.00 88.12 83 PHE A CA 1
ATOM 674 C C . PHE A 1 83 ? 9.448 -2.060 -15.067 1.00 88.12 83 PHE A C 1
ATOM 676 O O . PHE A 1 83 ? 8.313 -1.774 -14.687 1.00 88.12 83 PHE A O 1
ATOM 683 N N . ALA A 1 84 ? 9.991 -1.471 -16.138 1.00 88.44 84 ALA A N 1
ATOM 684 C CA . ALA A 1 84 ? 9.301 -0.451 -16.929 1.00 88.44 84 ALA A CA 1
ATOM 685 C C . ALA A 1 84 ? 8.029 -0.978 -17.616 1.00 88.44 84 ALA A C 1
ATOM 687 O O . ALA A 1 84 ? 7.118 -0.199 -17.905 1.00 88.44 84 ALA A O 1
ATOM 688 N N . THR A 1 85 ? 7.962 -2.283 -17.888 1.00 90.00 85 THR A N 1
ATOM 689 C CA . THR A 1 85 ? 6.770 -2.944 -18.432 1.00 90.00 85 THR A CA 1
ATOM 690 C C . THR A 1 85 ? 5.732 -3.165 -17.332 1.00 90.00 85 THR A C 1
ATOM 692 O O . THR A 1 85 ? 4.575 -2.783 -17.497 1.00 90.00 85 THR A O 1
ATOM 695 N N . ILE A 1 86 ? 6.153 -3.699 -16.183 1.00 88.62 86 ILE A N 1
ATOM 696 C CA . ILE A 1 86 ? 5.274 -4.040 -15.055 1.00 88.62 86 ILE A CA 1
ATOM 697 C C . ILE A 1 86 ? 4.701 -2.788 -14.386 1.00 88.62 86 ILE A C 1
ATOM 699 O O . ILE A 1 86 ? 3.508 -2.741 -14.107 1.00 88.62 86 ILE A O 1
ATOM 703 N N . ARG A 1 87 ? 5.502 -1.735 -14.182 1.00 84.38 87 ARG A N 1
ATOM 704 C CA . ARG A 1 87 ? 5.058 -0.496 -13.515 1.00 84.38 87 ARG A CA 1
ATOM 705 C C . ARG A 1 87 ? 3.912 0.217 -14.253 1.00 84.38 87 ARG A C 1
ATOM 707 O O . ARG A 1 87 ? 3.219 1.036 -13.660 1.00 84.38 87 ARG A O 1
ATOM 714 N N . LYS A 1 88 ? 3.701 -0.074 -15.541 1.00 83.25 88 LYS A N 1
ATOM 715 C CA . LYS A 1 88 ? 2.589 0.477 -16.337 1.00 83.25 88 LYS A CA 1
ATOM 716 C C . LYS A 1 88 ? 1.268 -0.260 -16.117 1.00 83.25 88 LYS A C 1
ATOM 718 O O . LYS A 1 88 ? 0.233 0.228 -16.566 1.00 83.25 88 LYS A O 1
ATOM 723 N N . PHE A 1 89 ? 1.297 -1.432 -15.488 1.00 87.31 89 PHE A N 1
ATOM 724 C CA . PHE A 1 89 ? 0.099 -2.211 -15.230 1.00 87.31 89 PHE A CA 1
ATOM 725 C C . PHE A 1 89 ? -0.789 -1.504 -14.204 1.00 87.31 89 PHE A C 1
ATOM 727 O O . PHE A 1 89 ? -0.368 -1.212 -13.087 1.00 87.31 89 PHE A O 1
ATOM 734 N N . LEU A 1 90 ? -2.043 -1.280 -14.588 1.00 86.06 90 LEU A N 1
ATOM 735 C CA . LEU A 1 90 ? -3.111 -0.829 -13.710 1.00 86.06 90 LEU A CA 1
ATOM 736 C C . LEU A 1 90 ? -4.272 -1.808 -13.882 1.00 86.06 90 LEU A C 1
ATOM 738 O O . LEU A 1 90 ? -4.722 -2.001 -15.016 1.00 86.06 90 LEU A O 1
ATOM 742 N N . PRO A 1 91 ? -4.755 -2.444 -12.803 1.00 83.94 91 PRO A N 1
ATOM 743 C CA . PRO A 1 91 ? -5.962 -3.248 -12.883 1.00 83.94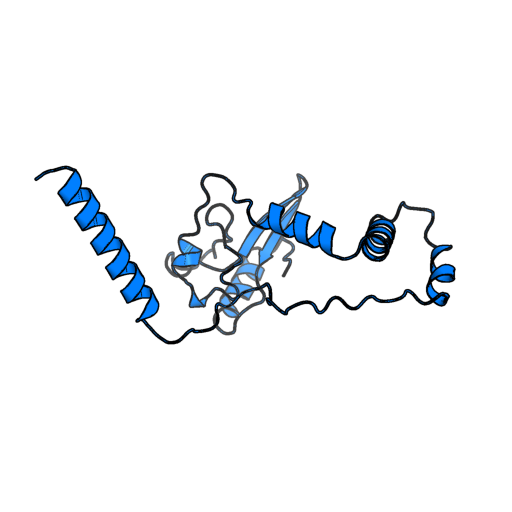 91 PRO A CA 1
ATOM 744 C C . PRO A 1 91 ? -7.135 -2.427 -13.454 1.00 83.94 91 PRO A C 1
ATOM 746 O O . PRO A 1 91 ? -7.192 -1.210 -13.248 1.00 83.94 91 PRO A O 1
ATOM 749 N N . PRO A 1 92 ? -8.082 -3.058 -14.167 1.00 87.81 92 PRO A N 1
ATOM 750 C CA . PRO A 1 92 ? -9.288 -2.369 -14.610 1.00 87.81 92 PRO A CA 1
ATOM 751 C C . PRO A 1 92 ? -10.101 -1.876 -13.404 1.00 87.81 92 PRO A C 1
ATOM 753 O O . PRO A 1 92 ? -10.061 -2.479 -12.331 1.00 87.81 92 PRO A O 1
ATOM 756 N N . GLU A 1 93 ? -10.843 -0.783 -13.599 1.00 90.06 93 GLU A N 1
ATOM 757 C CA . GLU A 1 93 ? -11.781 -0.227 -12.605 1.00 90.06 93 GLU A CA 1
ATOM 758 C C . GLU A 1 93 ? -11.141 0.140 -11.253 1.00 90.06 93 GLU A C 1
ATOM 760 O O . GLU A 1 93 ? -11.796 0.121 -10.209 1.00 90.06 93 GLU A O 1
ATOM 765 N N . ILE A 1 94 ? -9.851 0.489 -11.243 1.00 91.94 94 ILE A N 1
ATOM 766 C CA . ILE A 1 94 ? -9.210 0.988 -10.026 1.00 91.94 94 ILE A CA 1
ATOM 767 C C . ILE A 1 94 ? -9.780 2.348 -9.627 1.00 91.94 94 ILE A C 1
ATOM 769 O O . ILE A 1 94 ? -10.041 3.212 -10.465 1.00 91.94 94 ILE A O 1
ATOM 773 N N . THR A 1 95 ? -9.910 2.554 -8.321 1.00 96.06 95 THR A N 1
ATOM 774 C CA . THR A 1 95 ? -10.232 3.854 -7.739 1.00 96.06 95 THR A CA 1
ATOM 775 C C . THR A 1 95 ? -9.248 4.172 -6.616 1.00 96.06 95 THR A C 1
ATOM 777 O O . THR A 1 95 ? -8.821 3.284 -5.870 1.00 96.06 95 THR A O 1
ATOM 780 N N . THR A 1 96 ? -8.867 5.445 -6.532 1.00 95.19 96 THR A N 1
ATOM 781 C CA . THR A 1 96 ? -7.900 6.008 -5.574 1.00 95.19 96 THR A CA 1
ATOM 782 C C . THR A 1 96 ? -8.481 7.240 -4.874 1.00 95.19 96 THR A C 1
ATOM 784 O O . THR A 1 96 ? -7.762 8.156 -4.492 1.00 95.19 96 THR A O 1
ATOM 787 N N . ILE A 1 97 ? -9.803 7.292 -4.703 1.00 96.56 97 ILE A N 1
ATOM 788 C CA . ILE A 1 97 ? -10.540 8.471 -4.236 1.00 96.56 97 ILE A CA 1
ATOM 789 C C . ILE A 1 97 ? -10.035 8.920 -2.863 1.00 96.56 97 ILE A C 1
ATOM 791 O O . ILE A 1 97 ? -9.808 10.112 -2.652 1.00 96.56 97 ILE A O 1
ATOM 795 N N . MET A 1 98 ? -9.857 7.989 -1.920 1.00 96.50 98 MET A N 1
ATOM 796 C CA . MET A 1 98 ? -9.372 8.342 -0.581 1.00 96.50 98 MET A CA 1
ATOM 797 C C . MET A 1 98 ? -7.886 8.714 -0.606 1.00 96.50 98 MET A C 1
ATOM 799 O O . MET A 1 98 ? -7.486 9.656 0.074 1.00 96.50 98 MET A O 1
ATOM 803 N N . PHE A 1 99 ? -7.088 8.048 -1.445 1.00 96.62 99 PHE A N 1
ATOM 804 C CA . PHE A 1 99 ? -5.685 8.403 -1.664 1.00 96.62 99 PHE A CA 1
ATOM 805 C C . PHE A 1 99 ? -5.539 9.851 -2.151 1.00 96.62 99 PHE A C 1
ATOM 807 O O . PHE A 1 99 ? -4.798 10.624 -1.546 1.00 96.62 99 PHE A O 1
ATOM 814 N N . ASP A 1 100 ? -6.311 10.250 -3.163 1.00 95.88 100 ASP A N 1
ATOM 815 C CA . ASP A 1 100 ? -6.277 11.600 -3.736 1.00 95.88 100 ASP A CA 1
ATOM 816 C C . ASP A 1 100 ? -6.853 12.662 -2.782 1.00 95.88 100 ASP A C 1
ATOM 818 O O . ASP A 1 100 ? -6.449 13.826 -2.809 1.00 95.88 100 ASP A O 1
ATOM 822 N N . ARG A 1 101 ? -7.792 12.272 -1.910 1.00 96.19 101 ARG A N 1
ATOM 823 C CA . ARG A 1 101 ? -8.439 13.169 -0.941 1.00 96.19 101 ARG A CA 1
ATOM 824 C C . ARG A 1 101 ? -7.551 13.528 0.249 1.00 96.19 101 ARG A C 1
ATOM 826 O O . ARG A 1 101 ? -7.707 14.620 0.796 1.00 96.19 101 ARG A O 1
ATOM 833 N N . TYR A 1 102 ? -6.650 12.637 0.660 1.00 95.38 102 TYR A N 1
ATOM 834 C CA . TYR A 1 102 ? -5.814 12.808 1.855 1.00 95.38 102 TYR A CA 1
ATOM 835 C C . TYR A 1 102 ? -4.308 12.782 1.526 1.00 95.38 102 TYR A C 1
ATOM 837 O O . TYR A 1 102 ? -3.577 11.962 2.083 1.00 95.38 102 TYR A O 1
ATOM 845 N N . PRO A 1 103 ? -3.798 13.698 0.677 1.00 94.19 103 PRO A N 1
ATOM 846 C CA . PRO A 1 103 ? -2.401 13.684 0.233 1.00 94.19 103 PRO A CA 1
ATOM 847 C C . PRO A 1 103 ? -1.397 13.856 1.380 1.00 94.19 103 PRO A C 1
ATOM 849 O O . PRO A 1 103 ? -0.292 13.329 1.305 1.00 94.19 103 PRO A O 1
ATOM 852 N N . ALA A 1 104 ? -1.784 14.544 2.460 1.00 93.69 104 ALA A N 1
ATOM 853 C CA . ALA A 1 104 ? -0.951 14.683 3.652 1.00 93.69 104 ALA A CA 1
ATOM 854 C C . ALA A 1 104 ? -0.672 13.334 4.332 1.00 93.69 104 ALA A C 1
ATOM 856 O O . ALA A 1 104 ? 0.406 13.145 4.864 1.00 93.69 104 ALA A O 1
ATOM 857 N N . LYS A 1 105 ? -1.588 12.361 4.248 1.00 95.62 105 LYS A N 1
ATOM 858 C CA . LYS A 1 105 ? -1.396 11.028 4.836 1.00 95.62 105 LYS A CA 1
ATOM 859 C C . LYS A 1 105 ? -0.600 10.074 3.933 1.00 95.62 105 LYS A C 1
ATOM 861 O O . LYS A 1 105 ? -0.414 8.916 4.301 1.00 95.62 105 LYS A O 1
ATOM 866 N N . ASN A 1 106 ? -0.131 10.522 2.765 1.00 95.56 106 ASN A N 1
ATOM 867 C CA . ASN A 1 106 ? 0.591 9.693 1.800 1.00 95.56 106 ASN A CA 1
ATOM 868 C C . ASN A 1 106 ? 2.079 10.061 1.791 1.00 95.56 106 ASN A C 1
ATOM 870 O O . ASN A 1 106 ? 2.462 11.180 1.441 1.00 95.56 106 ASN A O 1
ATOM 874 N N . ARG A 1 107 ? 2.936 9.095 2.131 1.00 95.06 107 ARG A N 1
ATOM 875 C CA . ARG A 1 107 ? 4.394 9.240 2.072 1.00 95.06 107 ARG A CA 1
ATOM 876 C C . ARG A 1 107 ? 4.875 9.276 0.627 1.00 95.06 107 ARG A C 1
ATOM 878 O O . ARG A 1 107 ? 5.757 10.067 0.308 1.00 95.06 107 ARG A O 1
ATOM 885 N N . TYR A 1 108 ? 4.282 8.439 -0.224 1.00 93.25 108 TYR A N 1
ATOM 886 C CA . TYR A 1 108 ? 4.656 8.276 -1.625 1.00 93.25 108 TYR A CA 1
ATOM 887 C C . TYR A 1 108 ? 3.460 8.545 -2.541 1.00 93.25 108 TYR A C 1
ATOM 889 O O . TYR A 1 108 ? 2.364 8.031 -2.334 1.00 93.25 108 TYR A O 1
ATOM 897 N N . THR A 1 109 ? 3.682 9.366 -3.562 1.00 89.88 109 THR A N 1
ATOM 898 C CA . THR A 1 109 ? 2.677 9.795 -4.550 1.00 89.88 109 THR A CA 1
ATOM 899 C C . THR A 1 109 ? 2.594 8.860 -5.755 1.00 89.88 109 THR A C 1
ATOM 901 O O . THR A 1 109 ? 1.597 8.862 -6.468 1.00 89.88 109 THR A O 1
ATOM 904 N N . ASP A 1 110 ? 3.627 8.050 -5.976 1.00 89.06 110 ASP A N 1
ATOM 905 C CA . ASP A 1 110 ? 3.739 7.046 -7.038 1.00 89.06 110 ASP A CA 1
ATOM 906 C C . ASP A 1 110 ? 3.329 5.633 -6.586 1.00 89.06 110 ASP A C 1
ATOM 908 O O . ASP A 1 110 ? 3.258 4.726 -7.414 1.00 89.06 110 ASP A O 1
ATOM 912 N N . VAL A 1 111 ? 3.012 5.449 -5.300 1.00 92.12 111 VAL A N 1
ATOM 913 C CA . VAL A 1 111 ? 2.466 4.206 -4.739 1.00 92.12 111 VAL A CA 1
ATOM 914 C C . VAL A 1 111 ? 1.006 4.446 -4.360 1.00 92.12 111 VAL A C 1
ATOM 916 O O . VAL A 1 111 ? 0.702 5.027 -3.319 1.00 92.12 111 VAL A O 1
ATOM 919 N N . MET A 1 112 ? 0.086 4.023 -5.224 1.00 93.44 112 MET A N 1
ATOM 920 C CA . MET A 1 112 ? -1.350 4.261 -5.042 1.00 93.44 112 MET A CA 1
ATOM 921 C C . MET A 1 112 ? -1.948 3.373 -3.944 1.00 93.44 112 MET A C 1
ATOM 923 O O . MET A 1 112 ? -1.704 2.168 -3.921 1.00 93.44 112 MET A O 1
ATOM 927 N N . CYS A 1 113 ? -2.803 3.952 -3.095 1.00 95.62 113 CYS A N 1
ATOM 928 C CA . CYS A 1 113 ? -3.682 3.193 -2.201 1.00 95.62 113 CYS A CA 1
ATOM 929 C C . CYS A 1 113 ? -5.035 2.963 -2.890 1.00 95.62 113 CYS A C 1
ATOM 931 O O . CYS A 1 113 ? -5.741 3.913 -3.234 1.00 95.62 113 CYS A O 1
ATOM 933 N N . LEU A 1 114 ? -5.386 1.696 -3.123 1.00 95.75 114 LEU A N 1
ATOM 934 C CA . LEU A 1 114 ? -6.592 1.318 -3.870 1.00 95.75 114 LEU A CA 1
ATOM 935 C C . LEU A 1 114 ? -7.821 1.288 -2.957 1.00 95.75 114 LEU A C 1
ATOM 937 O O . LEU A 1 114 ? -7.815 0.557 -1.968 1.00 95.75 114 LEU A O 1
ATOM 941 N N . ASP A 1 115 ? -8.917 1.972 -3.303 1.00 96.38 115 ASP A N 1
ATOM 942 C CA . ASP A 1 115 ? -10.094 2.021 -2.416 1.00 96.38 115 ASP A CA 1
ATOM 943 C C . ASP A 1 115 ? -10.732 0.640 -2.206 1.00 96.38 115 ASP A C 1
ATOM 945 O O . ASP A 1 115 ? -11.236 0.349 -1.124 1.00 96.38 115 ASP A O 1
ATOM 949 N N . LYS A 1 116 ? -10.690 -0.226 -3.228 1.00 95.06 116 LYS A N 1
ATOM 950 C CA . LYS A 1 116 ? -11.297 -1.568 -3.193 1.00 95.06 116 LYS A CA 1
ATOM 951 C C . LYS A 1 116 ? -10.692 -2.466 -2.114 1.00 95.06 116 LYS A C 1
ATOM 953 O O . LYS A 1 116 ? -11.388 -3.316 -1.565 1.00 95.06 116 LYS A O 1
ATOM 958 N N . THR A 1 117 ? -9.399 -2.311 -1.841 1.00 94.31 117 THR A N 1
ATOM 959 C CA . THR A 1 117 ? -8.665 -3.160 -0.893 1.00 94.31 117 THR A CA 1
ATOM 960 C C . THR A 1 117 ? -8.057 -2.373 0.256 1.00 94.31 117 THR A C 1
ATOM 962 O O . THR A 1 117 ? -7.324 -2.961 1.047 1.00 94.31 117 THR A O 1
ATOM 965 N N . ARG A 1 118 ? -8.323 -1.065 0.375 1.00 96.00 118 ARG A N 1
ATOM 966 C CA . ARG A 1 118 ? -7.757 -0.258 1.460 1.00 96.00 118 ARG A CA 1
ATOM 967 C C . ARG A 1 118 ? -8.179 -0.810 2.815 1.00 96.00 118 ARG A C 1
ATOM 969 O O . ARG A 1 118 ? -9.292 -1.315 2.988 1.00 96.00 118 ARG A O 1
ATOM 976 N N . VAL A 1 119 ? -7.307 -0.668 3.799 1.00 95.38 119 VAL A N 1
ATOM 977 C CA . VAL A 1 119 ? -7.687 -0.863 5.191 1.00 95.38 119 VAL A CA 1
ATOM 978 C C . VAL A 1 119 ? -8.535 0.336 5.611 1.00 95.38 119 VAL A C 1
ATOM 980 O O . VAL A 1 119 ? -8.131 1.488 5.471 1.00 95.38 119 VAL A O 1
ATOM 983 N N . VAL A 1 120 ? -9.745 0.062 6.094 1.00 95.38 120 VAL A N 1
ATOM 984 C CA . VAL A 1 120 ? -10.642 1.078 6.655 1.00 95.38 120 VAL A CA 1
ATOM 985 C C . VAL A 1 120 ? -10.467 1.063 8.166 1.00 95.38 120 VAL A C 1
ATOM 987 O O . VAL A 1 120 ? -10.682 0.021 8.795 1.00 95.38 120 VAL A O 1
ATOM 990 N N . LEU A 1 121 ? -10.075 2.194 8.753 1.00 94.94 121 LEU A N 1
ATOM 991 C CA . LEU A 1 121 ? -9.934 2.303 10.203 1.00 94.94 121 LEU A CA 1
ATOM 992 C C . LEU A 1 121 ? -11.318 2.211 10.857 1.00 94.94 121 LEU A C 1
ATOM 994 O O . LEU A 1 121 ? -12.127 3.135 10.781 1.00 94.94 121 LEU A O 1
ATOM 998 N N . LYS A 1 122 ? -11.597 1.072 11.494 1.00 91.50 122 LYS A N 1
ATOM 999 C CA . LYS A 1 122 ? -12.845 0.846 12.234 1.00 91.50 122 LYS A CA 1
ATOM 1000 C C . LYS A 1 122 ? -12.920 1.772 13.446 1.00 91.50 122 LYS A C 1
ATOM 1002 O O . LYS A 1 122 ? -11.892 2.156 14.002 1.00 91.50 122 LYS A O 1
ATOM 1007 N N . ASP A 1 123 ? -14.139 2.109 13.853 1.00 90.94 123 ASP A N 1
ATOM 1008 C CA . ASP A 1 123 ? -14.429 3.005 14.981 1.00 90.94 123 ASP A CA 1
ATOM 1009 C C . ASP A 1 123 ? -13.855 4.429 14.819 1.00 90.94 123 ASP A C 1
ATOM 1011 O O . ASP A 1 123 ? -13.793 5.193 15.781 1.00 90.94 123 ASP A O 1
ATOM 1015 N N . ARG A 1 124 ? -13.449 4.807 13.597 1.00 89.81 124 ARG A N 1
ATOM 1016 C CA . ARG A 1 124 ? -13.126 6.187 13.226 1.00 89.81 124 ARG A CA 1
ATOM 1017 C C . ARG A 1 124 ? -14.300 6.815 12.462 1.00 89.81 124 ARG A C 1
ATOM 1019 O O . ARG A 1 124 ? -15.011 6.114 11.737 1.00 89.81 124 ARG A O 1
ATOM 1026 N N . PRO A 1 125 ? -14.502 8.139 12.571 1.00 91.50 125 PRO A N 1
ATOM 1027 C CA . PRO A 1 125 ? -15.427 8.863 11.707 1.00 91.50 125 PRO A CA 1
ATOM 1028 C C . PRO A 1 125 ? -15.130 8.620 10.221 1.00 91.50 125 PRO A C 1
ATOM 1030 O O . PRO A 1 125 ? -13.971 8.540 9.822 1.00 91.50 125 PRO A O 1
ATOM 1033 N N . ARG A 1 126 ? -16.163 8.576 9.370 1.00 89.38 126 ARG A N 1
ATOM 1034 C CA . ARG A 1 126 ? -16.023 8.289 7.924 1.00 89.38 126 ARG A CA 1
ATOM 1035 C C . ARG A 1 126 ? -15.120 9.280 7.174 1.00 89.38 126 ARG A C 1
ATOM 1037 O O . ARG A 1 126 ? -14.565 8.957 6.132 1.00 89.38 126 ARG A O 1
ATOM 1044 N N . ASN A 1 127 ? -14.981 10.501 7.683 1.00 91.25 127 ASN A N 1
ATOM 1045 C CA . ASN A 1 127 ? -14.076 11.517 7.141 1.00 91.25 127 ASN A CA 1
ATOM 1046 C C . ASN A 1 127 ? -12.630 11.398 7.665 1.00 91.25 127 ASN A C 1
ATOM 1048 O O . ASN A 1 127 ? -11.792 12.202 7.260 1.00 91.25 127 ASN A O 1
ATOM 1052 N N . ASN A 1 128 ? -12.339 10.424 8.531 1.00 92.75 128 ASN A N 1
ATOM 1053 C CA . ASN A 1 128 ? -11.020 10.145 9.095 1.00 92.75 128 ASN A CA 1
ATOM 1054 C C . ASN A 1 128 ? -10.744 8.628 9.215 1.00 92.75 128 ASN A C 1
ATOM 1056 O O . ASN A 1 128 ? -10.057 8.183 10.129 1.00 92.75 128 ASN A O 1
ATOM 1060 N N . ASP A 1 129 ? -11.293 7.821 8.302 1.00 95.38 129 ASP A N 1
ATOM 1061 C CA . ASP A 1 129 ? -11.112 6.360 8.286 1.00 95.38 129 ASP A CA 1
ATOM 1062 C C . ASP A 1 129 ? -9.952 5.891 7.381 1.00 95.38 129 ASP A C 1
ATOM 1064 O O . ASP A 1 129 ? -9.764 4.689 7.169 1.00 95.38 129 ASP A O 1
ATOM 1068 N N . TYR A 1 130 ? -9.206 6.842 6.807 1.00 97.44 130 TYR A N 1
ATOM 1069 C CA . TYR A 1 130 ? -8.168 6.598 5.812 1.00 97.44 130 TYR A CA 1
ATOM 1070 C C . TYR A 1 130 ? -6.777 6.463 6.437 1.00 97.44 130 TYR A C 1
ATOM 1072 O O . TYR A 1 130 ? -6.309 7.367 7.135 1.00 97.44 130 TYR A O 1
ATOM 1080 N N . ILE A 1 131 ? -6.114 5.366 6.070 1.00 96.94 131 ILE A N 1
ATOM 1081 C CA . ILE A 1 131 ? -4.683 5.102 6.213 1.00 96.94 131 ILE A CA 1
ATOM 1082 C C . ILE A 1 131 ? -4.159 4.548 4.876 1.00 96.94 131 ILE A C 1
ATOM 1084 O O . ILE A 1 131 ? -4.882 3.843 4.167 1.00 96.94 131 ILE A O 1
ATOM 1088 N N . HIS A 1 132 ? -2.912 4.864 4.512 1.00 97.00 132 HIS A N 1
ATOM 1089 C CA . HIS A 1 132 ? -2.256 4.333 3.309 1.00 97.00 132 HIS A CA 1
ATOM 1090 C C . HIS A 1 132 ? -1.799 2.884 3.540 1.00 97.00 132 HIS A C 1
ATOM 1092 O O . HIS A 1 132 ? -0.632 2.598 3.808 1.00 97.00 132 HIS A O 1
ATOM 1098 N N . ALA A 1 133 ? -2.770 1.975 3.513 1.00 96.81 133 ALA A N 1
ATOM 1099 C CA . ALA A 1 133 ? -2.569 0.548 3.691 1.00 96.81 133 ALA A CA 1
ATOM 1100 C C . ALA A 1 133 ? -3.610 -0.241 2.892 1.00 96.81 133 ALA A C 1
ATOM 1102 O O . ALA A 1 133 ? -4.783 0.136 2.846 1.00 96.81 133 ALA A O 1
ATOM 1103 N N . ASN A 1 134 ? -3.208 -1.370 2.310 1.00 95.69 134 ASN A N 1
ATOM 1104 C CA . ASN A 1 134 ? -4.065 -2.244 1.514 1.00 95.69 134 ASN A CA 1
ATOM 1105 C C . ASN A 1 134 ? -3.963 -3.700 1.972 1.00 95.69 134 ASN A C 1
ATOM 1107 O O . ASN A 1 134 ? -2.895 -4.199 2.323 1.00 95.69 134 ASN A O 1
ATOM 1111 N N . TRP A 1 135 ? -5.086 -4.404 1.897 1.00 94.44 135 TRP A N 1
ATOM 1112 C CA . TRP A 1 135 ? -5.148 -5.852 2.002 1.00 94.44 135 TRP A CA 1
ATOM 1113 C C . TRP A 1 135 ? -4.584 -6.504 0.740 1.00 94.44 135 TRP A C 1
ATOM 1115 O O . TRP A 1 135 ? -5.047 -6.230 -0.370 1.00 94.44 135 TRP A O 1
ATOM 1125 N N . VAL A 1 136 ? -3.626 -7.411 0.920 1.00 92.31 136 VAL A N 1
ATOM 1126 C CA . VAL A 1 136 ? -2.985 -8.179 -0.152 1.00 92.31 136 VAL A CA 1
ATOM 1127 C C . VAL A 1 136 ? -3.132 -9.671 0.132 1.00 92.31 136 VAL A C 1
ATOM 1129 O O . VAL A 1 136 ? -2.823 -10.150 1.223 1.00 92.31 136 VAL A O 1
ATOM 1132 N N . GLN A 1 137 ? -3.617 -10.423 -0.854 1.00 89.44 137 GLN A N 1
ATOM 1133 C CA . GLN A 1 137 ? -3.726 -11.880 -0.793 1.00 89.44 137 GLN A CA 1
ATOM 1134 C C . GLN A 1 137 ? -2.513 -12.499 -1.497 1.00 89.44 137 GLN A C 1
ATOM 1136 O O . GLN A 1 137 ? -2.371 -12.333 -2.704 1.00 89.44 137 GLN A O 1
ATOM 1141 N N . LEU A 1 138 ? -1.655 -13.217 -0.764 1.00 83.62 138 LEU A N 1
ATOM 1142 C CA . LEU A 1 138 ? -0.459 -13.859 -1.343 1.00 83.62 138 LEU A CA 1
ATOM 1143 C C . LEU A 1 138 ? -0.675 -15.347 -1.664 1.00 83.62 138 LEU A C 1
ATOM 1145 O O . LEU A 1 138 ? -0.125 -15.878 -2.619 1.00 83.62 138 LEU A O 1
ATOM 1149 N N . SER A 1 139 ? -1.482 -16.033 -0.860 1.00 81.75 139 SER A N 1
ATOM 1150 C CA . SER A 1 139 ? -1.868 -17.440 -1.046 1.00 81.75 139 SER A CA 1
ATOM 1151 C C . SER A 1 139 ? -3.325 -17.599 -0.642 1.00 81.75 139 SER A C 1
ATOM 1153 O O . SER A 1 139 ? -3.810 -16.751 0.096 1.00 81.75 139 SER A O 1
ATOM 1155 N N . ALA A 1 140 ? -4.027 -18.658 -1.056 1.00 82.12 140 ALA A N 1
ATOM 1156 C CA . ALA A 1 140 ? -5.473 -18.813 -0.818 1.00 82.12 140 ALA A CA 1
ATOM 1157 C C . ALA A 1 140 ? -5.915 -18.563 0.642 1.00 82.12 140 ALA A C 1
ATOM 1159 O O . ALA A 1 140 ? -6.966 -17.975 0.877 1.00 82.12 140 ALA A O 1
ATOM 1160 N N . ASN A 1 141 ? -5.073 -18.914 1.619 1.00 82.62 141 ASN A N 1
ATOM 1161 C CA . ASN A 1 141 ? -5.427 -18.875 3.040 1.00 82.62 141 ASN A CA 1
ATOM 1162 C C . ASN A 1 141 ? -4.757 -17.741 3.832 1.00 82.62 141 ASN A C 1
ATOM 1164 O O . ASN A 1 141 ? -4.913 -17.688 5.050 1.00 82.62 141 ASN A O 1
ATOM 1168 N N . ARG A 1 142 ? -3.978 -16.853 3.194 1.00 83.88 142 ARG A N 1
ATOM 1169 C CA . ARG A 1 142 ? -3.236 -15.799 3.910 1.00 83.88 142 ARG A CA 1
ATOM 1170 C C . ARG A 1 142 ? -3.394 -14.429 3.264 1.00 83.88 142 ARG A C 1
ATOM 1172 O O . ARG A 1 142 ? -3.001 -14.217 2.113 1.00 83.88 142 ARG A O 1
ATOM 1179 N N . ARG A 1 143 ? -3.917 -13.502 4.069 1.00 88.56 143 ARG A N 1
ATOM 1180 C CA . ARG A 1 143 ? -3.971 -12.069 3.785 1.00 88.56 143 ARG A CA 1
ATOM 1181 C C . ARG A 1 143 ? -2.971 -11.324 4.644 1.00 88.56 143 ARG A C 1
ATOM 1183 O O . ARG A 1 143 ? -2.804 -11.620 5.824 1.00 88.56 143 ARG A O 1
ATOM 1190 N N . TYR A 1 144 ? -2.362 -10.338 4.021 1.00 91.88 144 TYR A N 1
ATOM 1191 C CA . TYR A 1 144 ? -1.387 -9.444 4.607 1.00 91.88 144 TYR A CA 1
ATOM 1192 C C . TYR A 1 144 ? -1.906 -8.023 4.474 1.00 91.88 144 TYR A C 1
ATOM 1194 O O . TYR A 1 144 ? -2.713 -7.727 3.587 1.00 91.88 144 TYR A O 1
ATOM 1202 N N . ILE A 1 145 ? -1.435 -7.149 5.350 1.00 94.06 145 ILE A N 1
ATOM 1203 C CA . ILE A 1 145 ? -1.562 -5.714 5.138 1.00 94.06 145 ILE A CA 1
ATOM 1204 C C . ILE A 1 145 ? -0.220 -5.225 4.623 1.00 94.06 145 ILE A C 1
ATOM 1206 O O . ILE A 1 145 ? 0.791 -5.396 5.296 1.00 94.06 145 ILE A O 1
ATOM 1210 N N . CYS A 1 146 ? -0.225 -4.605 3.450 1.00 94.38 146 CYS A N 1
ATOM 1211 C CA . CYS A 1 146 ? 0.905 -3.824 2.970 1.00 94.38 146 CYS A CA 1
ATOM 1212 C C . CYS A 1 146 ? 0.619 -2.355 3.274 1.00 94.38 146 CYS A C 1
ATOM 1214 O O . CYS A 1 146 ? -0.434 -1.844 2.888 1.00 94.38 146 CYS A O 1
ATOM 1216 N N . THR A 1 147 ? 1.523 -1.690 3.983 1.00 95.56 147 THR A N 1
ATOM 1217 C CA . THR A 1 147 ? 1.372 -0.290 4.404 1.00 95.56 147 THR A CA 1
ATOM 1218 C C . THR A 1 147 ? 2.668 0.460 4.176 1.00 95.56 147 THR A C 1
ATOM 1220 O O . THR A 1 147 ? 3.743 -0.122 4.230 1.00 95.56 147 THR A O 1
ATOM 1223 N N . GLN A 1 148 ? 2.587 1.770 3.971 1.00 94.81 148 GLN A N 1
ATOM 1224 C CA . GLN A 1 148 ? 3.774 2.611 4.098 1.00 94.81 148 GLN A CA 1
ATOM 1225 C C . GLN A 1 148 ? 4.273 2.643 5.555 1.00 94.81 148 GLN A C 1
ATOM 1227 O O . GLN A 1 148 ? 3.496 2.438 6.495 1.00 94.81 148 GLN A O 1
ATOM 1232 N N . GLY A 1 149 ? 5.544 3.007 5.747 1.00 92.62 149 GLY A N 1
ATOM 1233 C CA . GLY A 1 149 ? 6.058 3.373 7.068 1.00 92.62 149 GLY A CA 1
ATOM 1234 C C . GLY A 1 149 ? 5.344 4.617 7.626 1.00 92.62 149 GLY A C 1
ATOM 1235 O O . GLY A 1 149 ? 5.119 5.569 6.861 1.00 92.62 149 GLY A O 1
ATOM 1236 N N . PRO A 1 150 ? 5.008 4.648 8.932 1.00 95.25 150 PRO A N 1
ATOM 1237 C CA . PRO A 1 150 ? 4.208 5.717 9.526 1.00 95.25 150 PRO A CA 1
ATOM 1238 C C . PRO A 1 150 ? 4.881 7.083 9.352 1.00 95.25 150 PRO A C 1
ATOM 1240 O O . PRO A 1 150 ? 6.096 7.222 9.490 1.00 95.25 150 PRO A O 1
ATOM 1243 N N . LEU A 1 151 ? 4.088 8.085 8.988 1.00 95.81 151 LEU A N 1
ATOM 1244 C CA . LEU A 1 151 ? 4.430 9.512 9.045 1.00 95.81 151 LEU A CA 1
ATOM 1245 C C . LEU A 1 151 ? 4.084 10.060 10.431 1.00 95.81 151 LEU A C 1
ATOM 1247 O O . LEU A 1 151 ? 3.214 9.477 11.076 1.00 95.81 151 LEU A O 1
ATOM 1251 N N . GLU A 1 152 ? 4.682 11.177 10.850 1.00 95.56 152 GLU A N 1
ATOM 1252 C CA . GLU A 1 152 ? 4.430 11.815 12.157 1.00 95.56 152 GLU A CA 1
ATOM 1253 C C . GLU A 1 152 ? 2.925 12.007 12.421 1.00 95.56 152 GLU A C 1
ATOM 1255 O O . GLU A 1 152 ? 2.408 11.634 13.470 1.00 95.56 152 GLU A O 1
ATOM 1260 N N . GLU A 1 153 ? 2.199 12.462 11.404 1.00 92.44 153 GLU A N 1
ATOM 1261 C CA . GLU A 1 153 ? 0.758 12.705 11.388 1.00 92.44 153 GLU A CA 1
ATOM 1262 C C . GLU A 1 153 ? -0.111 11.436 11.284 1.00 92.44 153 GLU A C 1
ATOM 1264 O O . GLU A 1 153 ? -1.333 11.514 11.396 1.00 92.44 153 GLU A O 1
ATOM 1269 N N . THR A 1 154 ? 0.489 10.262 11.063 1.00 95.56 154 THR A N 1
ATOM 1270 C CA . THR A 1 154 ? -0.218 8.969 10.923 1.00 95.56 154 THR A CA 1
ATOM 1271 C C . THR A 1 154 ? 0.225 7.911 11.935 1.00 95.56 154 THR A C 1
ATOM 1273 O O . THR A 1 154 ? -0.243 6.778 11.852 1.00 95.56 154 THR A O 1
ATOM 1276 N N . ILE A 1 155 ? 1.093 8.241 12.902 1.00 96.00 155 ILE A N 1
ATOM 1277 C CA . ILE A 1 155 ? 1.547 7.289 13.935 1.00 96.00 155 ILE A CA 1
ATOM 1278 C C . ILE A 1 155 ? 0.350 6.715 14.706 1.00 96.00 155 ILE A C 1
ATOM 1280 O O . ILE A 1 155 ? 0.265 5.503 14.903 1.00 96.00 155 ILE A O 1
ATOM 1284 N N . GLU A 1 156 ? -0.592 7.570 15.113 1.00 95.19 156 GLU A N 1
ATOM 1285 C CA . GLU A 1 156 ? -1.791 7.135 15.837 1.00 95.19 156 GLU A CA 1
ATOM 1286 C C . GLU A 1 156 ? -2.651 6.199 14.978 1.00 95.19 156 GLU A C 1
ATOM 1288 O O . GLU A 1 156 ? -3.041 5.128 15.433 1.00 95.19 156 GLU A O 1
ATOM 1293 N N . ASP A 1 157 ? -2.895 6.565 13.717 1.00 94.56 157 ASP A N 1
ATOM 1294 C CA . ASP A 1 157 ? -3.673 5.759 12.773 1.00 94.56 157 ASP A CA 1
ATOM 1295 C C . ASP A 1 157 ? -3.007 4.408 12.481 1.00 94.56 157 ASP A C 1
ATOM 1297 O O . ASP A 1 157 ? -3.692 3.388 12.377 1.00 94.56 157 ASP A O 1
ATOM 1301 N N . PHE A 1 158 ? -1.675 4.386 12.391 1.00 94.94 158 PHE A N 1
ATOM 1302 C CA . PHE A 1 158 ? -0.895 3.167 12.218 1.00 94.94 158 PHE A CA 1
ATOM 1303 C C . PHE A 1 158 ? -1.118 2.214 13.391 1.00 94.94 158 PHE A C 1
ATOM 1305 O O . PHE A 1 158 ? -1.525 1.072 13.187 1.00 94.94 158 PHE A O 1
ATOM 1312 N N . TRP A 1 159 ? -0.944 2.681 14.629 1.00 93.56 159 TRP A N 1
ATOM 1313 C CA . TRP A 1 159 ? -1.188 1.840 15.800 1.00 93.56 159 TRP A CA 1
ATOM 1314 C C . TRP A 1 159 ? -2.660 1.459 15.952 1.00 93.56 159 TRP A C 1
ATOM 1316 O O . TRP A 1 159 ? -2.960 0.315 16.291 1.00 93.56 159 TRP A O 1
ATOM 1326 N N . TRP A 1 160 ? -3.584 2.362 15.622 1.00 93.06 160 TRP A N 1
ATOM 1327 C CA . TRP A 1 160 ? -5.016 2.072 15.604 1.00 93.06 160 TRP A CA 1
ATOM 1328 C C . TRP A 1 160 ? -5.344 0.907 14.667 1.00 93.06 160 TRP A C 1
ATOM 1330 O O . TRP A 1 160 ? -6.075 -0.012 15.046 1.00 93.06 160 TRP A O 1
ATOM 1340 N N . MET A 1 161 ? -4.759 0.905 13.465 1.00 93.38 161 MET A N 1
ATOM 1341 C CA . MET A 1 161 ? -4.860 -0.204 12.520 1.00 93.38 161 MET A CA 1
ATOM 1342 C C . MET A 1 161 ? -4.334 -1.507 13.132 1.00 93.38 161 MET A C 1
ATOM 1344 O O . MET A 1 161 ? -5.043 -2.511 13.097 1.00 93.38 161 MET A O 1
ATOM 1348 N N . ILE A 1 162 ? -3.133 -1.502 13.720 1.00 91.31 162 ILE A N 1
ATOM 1349 C CA . ILE A 1 162 ? -2.530 -2.706 14.318 1.00 91.31 162 ILE A CA 1
ATOM 1350 C C . ILE A 1 162 ? -3.426 -3.289 15.416 1.00 91.31 162 ILE A C 1
ATOM 1352 O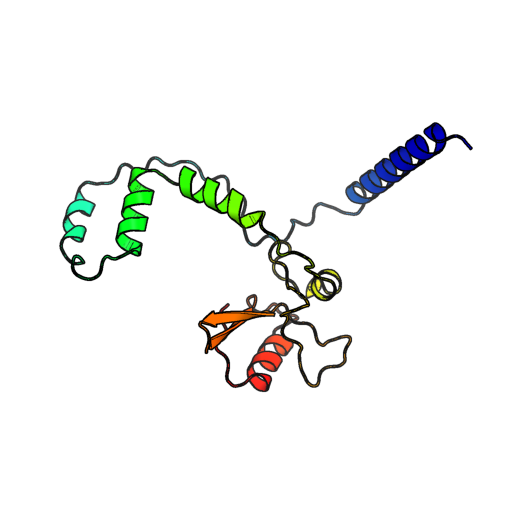 O . ILE A 1 162 ? -3.777 -4.470 15.367 1.00 91.31 162 ILE A O 1
ATOM 1356 N N . PHE A 1 163 ? -3.848 -2.465 16.378 1.00 89.62 163 PHE A N 1
ATOM 1357 C CA . PHE A 1 163 ? -4.645 -2.930 17.513 1.00 89.62 163 PHE A CA 1
ATOM 1358 C C . PHE A 1 163 ? -6.026 -3.442 17.098 1.00 89.62 163 PHE A C 1
ATOM 1360 O O . PHE A 1 163 ? -6.511 -4.424 17.657 1.00 89.62 163 PHE A O 1
ATOM 1367 N N . LYS A 1 164 ? -6.672 -2.812 16.109 1.00 86.94 164 LYS A N 1
ATOM 1368 C CA . LYS A 1 164 ? -8.025 -3.196 15.671 1.00 86.94 164 LYS A CA 1
ATOM 1369 C C . LYS A 1 164 ? -8.051 -4.359 14.686 1.00 86.94 164 LYS A C 1
ATOM 1371 O O . LYS A 1 164 ? -9.089 -5.006 14.550 1.00 86.94 164 LYS A O 1
ATOM 1376 N N . VAL A 1 165 ? -6.945 -4.624 13.995 1.00 79.69 165 VAL A N 1
ATOM 1377 C CA . VAL A 1 165 ? -6.844 -5.699 12.997 1.00 79.69 165 VAL A CA 1
ATOM 1378 C C . VAL A 1 165 ? -6.159 -6.961 13.555 1.00 79.69 165 VAL A C 1
A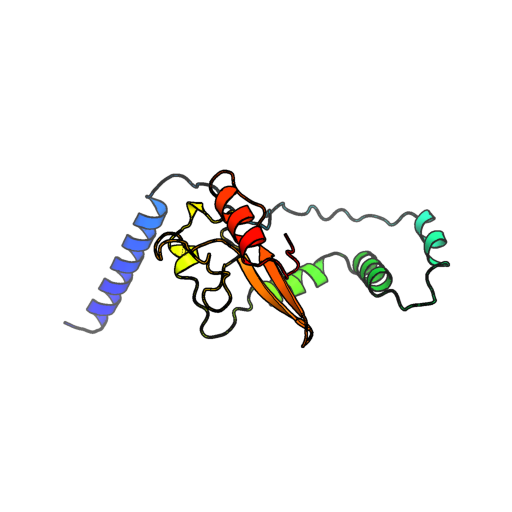TOM 1380 O O . VAL A 1 165 ? -6.033 -7.945 12.832 1.00 79.69 165 VAL A O 1
ATOM 1383 N N . CYS A 1 166 ? -5.768 -6.946 14.838 1.00 62.12 166 CYS A N 1
ATOM 1384 C CA . CYS A 1 166 ? -5.143 -8.023 15.623 1.00 62.12 166 CYS A CA 1
ATOM 1385 C C . CYS A 1 166 ? -5.383 -9.439 15.044 1.00 62.12 166 CYS A C 1
ATOM 1387 O O . CYS A 1 166 ? -6.425 -10.051 15.273 1.00 62.12 166 CYS A O 1
ATOM 1389 N N . GLY A 1 167 ? -4.442 -9.925 14.221 1.00 66.12 167 GLY A N 1
ATOM 1390 C CA . GLY A 1 167 ? -4.569 -11.200 13.497 1.00 66.12 167 GLY A CA 1
ATOM 1391 C C . GLY A 1 167 ? -3.947 -11.246 12.095 1.00 66.12 167 GLY A C 1
ATOM 1392 O O . GLY A 1 167 ? -3.886 -12.319 11.500 1.00 66.12 167 GLY A O 1
ATOM 1393 N N . CYS A 1 168 ? -3.481 -10.124 11.537 1.00 61.72 168 CYS A N 1
ATOM 1394 C CA . CYS A 1 168 ? -2.851 -10.085 10.210 1.00 61.72 168 CYS A CA 1
ATOM 1395 C C . CYS A 1 168 ? -1.394 -9.614 10.282 1.00 61.72 168 CYS A C 1
ATOM 1397 O O . CYS A 1 168 ? -1.051 -8.752 11.086 1.00 61.72 168 CYS A O 1
ATOM 1399 N N . VAL A 1 169 ? -0.538 -10.185 9.431 1.00 66.44 169 VAL A N 1
ATOM 1400 C CA . VAL A 1 169 ? 0.872 -9.791 9.323 1.00 66.44 169 VAL A CA 1
ATOM 1401 C C . VAL A 1 169 ? 0.956 -8.506 8.502 1.00 66.44 169 VAL A C 1
ATOM 1403 O O . VAL A 1 169 ? 0.442 -8.445 7.381 1.00 66.44 169 VAL A O 1
ATOM 1406 N N . VAL A 1 170 ? 1.593 -7.486 9.075 1.00 68.19 170 VAL A N 1
ATOM 1407 C CA . VAL A 1 170 ? 1.842 -6.202 8.417 1.00 68.19 170 VAL A CA 1
ATOM 1408 C C . VAL A 1 170 ? 3.229 -6.227 7.786 1.00 68.19 170 VAL A C 1
ATOM 1410 O O . VAL A 1 170 ? 4.212 -6.500 8.469 1.00 68.19 170 VAL A O 1
ATOM 1413 N N . ALA A 1 171 ? 3.292 -5.961 6.486 1.00 67.88 171 ALA A N 1
ATOM 1414 C CA . ALA A 1 171 ? 4.518 -5.738 5.736 1.00 67.88 171 ALA A CA 1
ATOM 1415 C C . ALA A 1 171 ? 4.624 -4.237 5.428 1.00 67.88 171 ALA A C 1
ATOM 1417 O O . ALA A 1 171 ? 3.685 -3.656 4.873 1.00 67.88 171 ALA A O 1
ATOM 1418 N N . ALA A 1 172 ? 5.739 -3.628 5.827 1.00 58.06 172 ALA A N 1
ATOM 1419 C CA . ALA A 1 172 ? 6.086 -2.238 5.544 1.00 58.06 172 ALA A CA 1
ATOM 1420 C C . ALA A 1 172 ? 7.335 -2.170 4.663 1.00 58.06 172 ALA A C 1
ATOM 1422 O O . ALA A 1 172 ? 8.168 -3.100 4.781 1.00 58.06 172 ALA A O 1
#

Sequence (172 aa):
MTEANWLHAKKMRSRERFKVIRGIKGEERRKTYIKDEAVKEVDLELDSAYKDAIAVTDKIGDNAFECVRTICRRGLRPILKDFATIRKFLPPEITTIMFDRYPAKNRYTDVMCLDKTRVVLKDRPRNNDYIHANWVQLSANRRYICTQGPLEETIEDFWWMIFKVCGCVVAA

Foldseek 3Di:
DDPVVVVVVVVVVVVVVVVVVVPPDDCPPALAPDDPDPPPPDLPPDDPVVPVVPPPPPPPPPVVVVVVVCCNVVPCVVVVVVCVVVLPDDDPPWDQPVCVVCVVLDNHPSDGQTPVFFQFQPPDDPVPRDHQWGWDDPDPPAIAIEHDDGDPVCPVVVVSSCVVVVPHHYDD

Radius of gyration: 23.36 Å; chains: 1; bounding box: 60×57×53 Å

Organism: Wuchereria bancrofti (NCBI:txid6293)

Secondary structure (DSSP, 8-state):
--HHHHHHHHHHHHHHHHHHHHHSS-------SS-------------GGGGGGGGG-TTS--HHHHHHHHHHHH-SHHHHHHHHHHTT---TT---HHHHH-GGG-S-SSSPPPTTTEEE-TTS-GGG-EEEEEEEEEETTEEEEEEPPPPGGGHHHHHHHHHHH-SSEEE-